Protein AF-A0A7C7MJA3-F1 (afdb_monomer_lite)

Structure (mmCIF, N/CA/C/O backbone):
data_AF-A0A7C7MJA3-F1
#
_entry.id   AF-A0A7C7MJA3-F1
#
loop_
_atom_site.group_PDB
_atom_site.id
_atom_site.type_symbol
_atom_site.label_atom_id
_atom_site.label_alt_id
_atom_site.label_comp_id
_atom_site.label_asym_id
_atom_site.label_entity_id
_atom_site.label_seq_id
_atom_site.pdbx_PDB_ins_code
_atom_site.Cartn_x
_atom_site.Cartn_y
_atom_site.Cartn_z
_atom_site.occupancy
_atom_site.B_iso_or_equiv
_atom_site.auth_seq_id
_atom_site.auth_comp_id
_atom_site.auth_asym_id
_atom_site.auth_atom_id
_atom_site.pdbx_PDB_model_num
ATOM 1 N N . MET A 1 1 ? -46.996 16.143 34.635 1.00 47.34 1 MET A N 1
ATOM 2 C CA . MET A 1 1 ? -45.540 16.397 34.703 1.00 47.34 1 MET A CA 1
ATOM 3 C C . MET A 1 1 ? -44.839 15.097 34.353 1.00 47.34 1 MET A C 1
ATOM 5 O O . MET A 1 1 ? -45.143 14.093 34.979 1.00 47.34 1 MET A O 1
ATOM 9 N N . GLN A 1 2 ? -44.029 15.070 33.295 1.00 50.38 2 GLN A N 1
ATOM 10 C CA . GLN A 1 2 ? -43.312 13.860 32.880 1.00 50.38 2 GLN A CA 1
ATOM 11 C C . GLN A 1 2 ? -42.000 13.794 33.667 1.00 50.38 2 GLN A C 1
ATOM 13 O O . GLN A 1 2 ? -41.166 14.688 33.544 1.00 50.38 2 GLN A O 1
ATOM 18 N N . GLU A 1 3 ? -41.844 12.784 34.520 1.00 55.59 3 GLU A N 1
ATOM 19 C CA . GLU A 1 3 ? -40.586 12.543 35.227 1.00 55.59 3 GLU A CA 1
ATOM 20 C C . GLU A 1 3 ? -39.545 12.008 34.240 1.00 55.59 3 GLU A C 1
ATOM 22 O O . GLU A 1 3 ? -39.758 10.987 33.580 1.00 55.59 3 GLU A O 1
ATOM 27 N N . ASN A 1 4 ? -38.422 12.716 34.129 1.00 61.25 4 ASN A N 1
ATOM 28 C CA . ASN A 1 4 ? -37.311 12.328 33.270 1.00 61.25 4 ASN A CA 1
ATOM 29 C C . ASN A 1 4 ? -36.438 11.308 34.011 1.00 61.25 4 ASN A C 1
ATOM 31 O O . ASN A 1 4 ? -35.917 11.605 35.086 1.00 61.25 4 ASN A O 1
ATOM 35 N N . ILE A 1 5 ? -36.251 10.123 33.430 1.00 67.50 5 ILE A N 1
ATOM 36 C CA . ILE A 1 5 ? -35.298 9.117 33.920 1.00 67.50 5 ILE A CA 1
ATOM 37 C C . ILE A 1 5 ? -34.044 9.188 33.058 1.00 67.50 5 ILE A C 1
ATOM 39 O O . ILE A 1 5 ? -34.130 9.352 31.847 1.00 67.50 5 ILE A O 1
ATOM 43 N N . PHE A 1 6 ? -32.866 9.021 33.649 1.00 70.69 6 PHE A N 1
ATOM 44 C CA . PHE A 1 6 ? -31.621 8.945 32.889 1.00 70.69 6 PHE A CA 1
ATOM 45 C C . PHE A 1 6 ? -31.263 7.493 32.577 1.00 70.69 6 PHE A C 1
ATOM 47 O O . PHE A 1 6 ? -31.289 6.621 33.445 1.00 70.69 6 PHE A O 1
ATOM 54 N N . CYS A 1 7 ? -30.912 7.216 31.322 1.00 70.50 7 CYS A N 1
ATOM 55 C CA . CYS A 1 7 ? -30.466 5.884 30.925 1.00 70.50 7 CYS A CA 1
ATOM 56 C C . CYS A 1 7 ? -29.094 5.559 31.543 1.00 70.50 7 CYS A C 1
ATOM 58 O O . CYS A 1 7 ? -28.126 6.281 31.301 1.00 70.50 7 CYS A O 1
ATOM 60 N N . LYS A 1 8 ? -28.975 4.422 32.245 1.00 70.75 8 LYS A N 1
ATOM 61 C CA . LYS A 1 8 ? -27.724 3.960 32.889 1.00 70.75 8 LYS A CA 1
ATOM 62 C C . LYS A 1 8 ? -26.551 3.769 31.914 1.00 70.75 8 LYS A C 1
ATOM 64 O O . LYS A 1 8 ? -25.399 3.866 32.316 1.00 70.75 8 LYS A O 1
ATOM 69 N N . LYS A 1 9 ? -26.832 3.506 30.632 1.00 71.88 9 LYS A N 1
ATOM 70 C CA . LYS A 1 9 ? -25.810 3.211 29.614 1.00 71.88 9 LYS A CA 1
ATOM 71 C C . LYS A 1 9 ? -25.358 4.433 28.817 1.00 71.88 9 LYS A C 1
ATOM 73 O O . LYS A 1 9 ? -24.188 4.524 28.459 1.00 71.88 9 LYS A O 1
ATOM 78 N N . CYS A 1 10 ? -26.275 5.347 28.488 1.00 71.94 10 CYS A N 1
ATOM 79 C CA . CYS A 1 10 ? -25.982 6.491 27.614 1.00 71.94 10 CYS A CA 1
ATOM 80 C C . CYS A 1 10 ? -26.123 7.860 28.292 1.00 71.94 10 CYS A C 1
ATOM 82 O O . CYS A 1 10 ? -25.791 8.866 27.669 1.00 71.94 10 CYS A O 1
ATOM 84 N N . GLY A 1 11 ? -26.621 7.915 29.531 1.00 69.06 11 GLY A N 1
ATOM 85 C CA . GLY A 1 11 ? -26.761 9.144 30.316 1.00 69.06 11 GLY A CA 1
ATOM 86 C C . GLY A 1 11 ? -27.781 10.148 29.772 1.00 69.06 11 GLY A C 1
ATOM 87 O O . GLY A 1 11 ? -27.897 11.244 30.308 1.00 69.06 11 GLY A O 1
ATOM 88 N N . LYS A 1 12 ? -28.521 9.811 28.706 1.00 78.69 12 LYS A N 1
ATOM 89 C CA . LYS A 1 12 ? -29.528 10.699 28.112 1.00 78.69 12 LYS A CA 1
ATOM 90 C C . LYS A 1 12 ? -30.873 10.589 28.839 1.00 78.69 12 LYS A C 1
ATOM 92 O O . LYS A 1 12 ? -31.197 9.495 29.316 1.00 78.69 12 LYS A O 1
ATOM 97 N N . PRO A 1 13 ? -31.657 11.683 28.895 1.00 72.12 13 PRO A N 1
ATOM 98 C CA . PRO A 1 13 ? -33.000 11.649 29.456 1.00 72.12 13 PRO A CA 1
ATOM 99 C C . PRO A 1 13 ? -33.911 10.778 28.581 1.00 72.12 13 PRO A C 1
ATOM 101 O O . PRO A 1 13 ? -33.922 10.890 27.353 1.00 72.12 13 PRO A O 1
ATOM 104 N N . GLY A 1 14 ? -34.645 9.885 29.228 1.00 64.12 14 GLY A N 1
ATOM 105 C CA . GLY A 1 14 ? -35.666 9.013 28.670 1.00 64.12 14 GLY A CA 1
ATOM 106 C C . GLY A 1 14 ? -37.007 9.248 29.363 1.00 64.12 14 GLY A C 1
ATOM 107 O O . GLY A 1 14 ? -37.070 9.754 30.486 1.00 64.12 14 GLY A O 1
ATOM 108 N N . VAL A 1 15 ? -38.084 8.890 28.668 1.00 65.56 15 VAL A N 1
ATOM 109 C CA . VAL A 1 15 ? -39.461 9.059 29.144 1.00 65.56 15 VAL A CA 1
ATOM 110 C C . VAL A 1 15 ? -39.919 7.753 29.796 1.00 65.56 15 VAL A C 1
ATOM 112 O O . VAL A 1 15 ? -39.742 6.691 29.204 1.00 65.56 15 VAL A O 1
ATOM 115 N N . LYS A 1 16 ? -40.537 7.824 30.985 1.00 61.59 16 LYS A N 1
ATOM 116 C CA . LYS A 1 16 ? -41.037 6.657 31.752 1.00 61.59 16 LYS A CA 1
ATOM 117 C C . LYS A 1 16 ? -41.968 5.713 30.975 1.00 61.59 16 LYS A C 1
ATOM 119 O O . LYS A 1 16 ? -42.122 4.567 31.367 1.00 61.59 16 LYS A O 1
ATOM 124 N N . THR A 1 17 ? -42.621 6.190 29.917 1.00 65.69 17 THR A N 1
ATOM 125 C CA . THR A 1 17 ? -43.581 5.409 29.120 1.00 65.69 17 THR A CA 1
ATOM 126 C C . THR A 1 17 ? -42.922 4.481 28.102 1.00 65.69 17 THR A C 1
ATOM 128 O O . THR A 1 17 ? -43.590 3.604 27.559 1.00 65.69 17 THR A O 1
ATOM 131 N N . ASP A 1 18 ? -41.641 4.687 27.795 1.00 65.44 18 ASP A N 1
ATOM 132 C CA . ASP A 1 18 ? -40.934 3.892 26.797 1.00 65.44 18 ASP A CA 1
ATOM 133 C C . ASP A 1 18 ? -40.320 2.652 27.476 1.00 65.44 18 ASP A C 1
ATOM 135 O O . ASP A 1 18 ? -39.726 2.767 28.539 1.00 65.44 18 ASP A O 1
ATOM 139 N N . LYS A 1 19 ? -40.432 1.460 26.870 1.00 70.31 19 LYS A N 1
ATOM 140 C CA . LYS A 1 19 ? -39.757 0.235 27.364 1.00 70.31 19 LYS A CA 1
ATOM 141 C C . LYS A 1 19 ? -38.261 0.201 27.028 1.00 70.31 19 LYS A C 1
ATOM 143 O O . LYS A 1 19 ? -37.486 -0.498 27.669 1.00 70.31 19 LYS A O 1
ATOM 148 N N . PHE A 1 20 ? -37.846 0.974 26.024 1.00 74.69 20 PHE A N 1
ATOM 149 C CA . PHE A 1 20 ? -36.479 1.002 25.510 1.00 74.69 20 PHE A CA 1
ATOM 150 C C . PHE A 1 20 ? -35.997 2.439 25.322 1.00 74.69 20 PHE A C 1
ATOM 152 O O . PHE A 1 20 ? -36.749 3.324 24.910 1.00 74.69 20 PHE A O 1
ATOM 159 N N . CYS A 1 21 ? -34.711 2.681 25.572 1.00 75.12 21 CYS A N 1
ATOM 160 C CA . CYS A 1 21 ? -34.096 3.974 25.316 1.00 75.12 21 CYS A CA 1
ATOM 161 C C . CYS A 1 21 ? -33.988 4.237 23.805 1.00 75.12 21 CYS A C 1
ATOM 163 O O . CYS A 1 21 ? -33.267 3.537 23.094 1.00 75.12 21 CYS A O 1
ATOM 165 N N . LYS A 1 22 ? -34.604 5.323 23.323 1.00 76.38 22 LYS A N 1
ATOM 166 C CA . LYS A 1 22 ? -34.593 5.742 21.904 1.00 76.38 22 LYS A CA 1
ATOM 167 C C . LYS A 1 22 ? -33.202 5.999 21.307 1.00 76.38 22 LYS A C 1
ATOM 169 O O . LYS A 1 22 ? -33.062 6.042 20.091 1.00 76.38 22 LYS A O 1
ATOM 174 N N . PHE A 1 23 ? -32.175 6.192 22.138 1.00 77.31 23 PHE A N 1
ATOM 175 C CA . PHE A 1 23 ? -30.822 6.521 21.676 1.00 77.31 23 PHE A CA 1
ATOM 176 C C . PHE A 1 23 ? -29.869 5.329 21.645 1.00 77.31 23 PHE A C 1
ATOM 178 O O . PHE A 1 23 ? -29.023 5.258 20.758 1.00 77.31 23 PHE A O 1
ATOM 185 N N . CYS A 1 24 ? -29.953 4.431 22.630 1.00 72.81 24 CYS A N 1
ATOM 186 C CA . CYS A 1 24 ? -29.020 3.309 22.767 1.00 72.81 24 CYS A CA 1
ATOM 187 C C . CYS A 1 24 ? -29.678 1.931 22.651 1.00 72.81 24 CYS A C 1
ATOM 189 O O . CYS A 1 24 ? -28.953 0.939 22.629 1.00 72.81 24 CYS A O 1
ATOM 191 N N . GLY A 1 25 ? -31.012 1.864 22.582 1.00 69.06 25 GLY A N 1
ATOM 192 C CA . GLY A 1 25 ? -31.771 0.618 22.468 1.00 69.06 25 GLY A CA 1
ATOM 193 C C . GLY A 1 25 ? -31.787 -0.245 23.732 1.00 69.06 25 GLY A C 1
ATOM 194 O O . GLY A 1 25 ? -32.283 -1.360 23.678 1.00 69.06 25 GLY A O 1
ATOM 195 N N . GLU A 1 26 ? -31.244 0.242 24.853 1.00 75.00 26 GLU A N 1
ATOM 196 C CA . GLU A 1 26 ? -31.226 -0.490 26.124 1.00 75.00 26 GLU A CA 1
ATOM 197 C C . GLU A 1 26 ? -32.615 -0.496 26.773 1.00 75.00 26 GLU A C 1
ATOM 199 O O . GLU A 1 26 ? -33.319 0.519 26.733 1.00 75.00 26 GLU A O 1
ATOM 204 N N . GLU A 1 27 ? -32.993 -1.617 27.384 1.00 71.88 27 GLU A N 1
ATOM 205 C CA . GLU A 1 27 ? -34.267 -1.771 28.081 1.00 71.88 27 GLU A CA 1
ATOM 206 C C . GLU A 1 27 ? -34.273 -0.913 29.356 1.00 71.88 27 GLU A C 1
ATOM 208 O O . GLU A 1 27 ? -33.381 -0.993 30.204 1.00 71.88 27 GLU A O 1
ATOM 213 N N . ILE A 1 28 ? -35.260 -0.029 29.465 1.00 66.62 28 ILE A N 1
ATOM 214 C CA . ILE A 1 28 ? -35.475 0.813 30.641 1.00 66.62 28 ILE A CA 1
ATOM 215 C C . ILE A 1 28 ? -36.595 0.168 31.445 1.00 66.62 28 ILE A C 1
ATOM 217 O O . ILE A 1 28 ? -37.757 0.541 31.348 1.00 66.62 28 ILE A O 1
ATOM 221 N N . ASN A 1 29 ? -36.235 -0.871 32.198 1.00 56.91 29 ASN A N 1
ATOM 222 C CA . ASN A 1 29 ? -37.186 -1.562 33.056 1.00 56.91 29 ASN A CA 1
ATOM 223 C C . ASN A 1 29 ? -37.616 -0.621 34.199 1.00 56.91 29 ASN A C 1
ATOM 225 O O . ASN A 1 29 ? -36.791 -0.207 35.021 1.00 56.91 29 ASN A O 1
ATOM 229 N N . SER A 1 30 ? -38.900 -0.252 34.211 1.00 54.44 30 SER A N 1
ATOM 230 C CA . SER A 1 30 ? -39.529 0.632 35.201 1.00 54.44 30 SER A C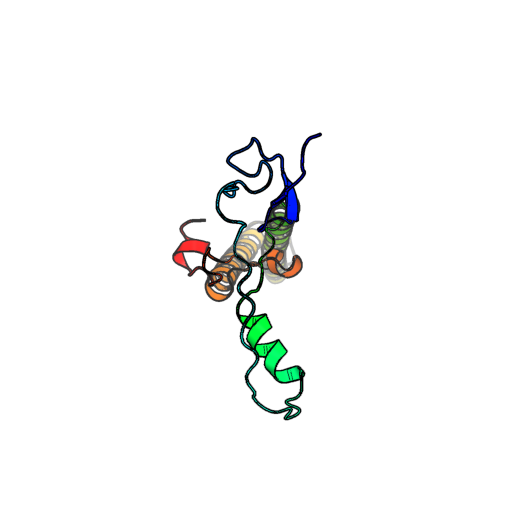A 1
ATOM 231 C C . SER A 1 30 ? -39.544 0.052 36.615 1.00 54.44 30 SER A C 1
ATOM 233 O O . SER A 1 30 ? -39.792 0.795 37.563 1.00 54.44 30 SER A O 1
ATOM 235 N N . ASP A 1 31 ? -39.231 -1.238 36.766 1.00 49.25 31 ASP A N 1
ATOM 236 C CA . ASP A 1 31 ? -39.503 -1.986 37.994 1.00 49.25 31 ASP A CA 1
ATOM 237 C C . ASP A 1 31 ? -38.242 -2.272 38.830 1.00 49.25 31 ASP A C 1
ATOM 239 O O . ASP A 1 31 ? -38.316 -2.924 39.867 1.00 49.25 31 ASP A O 1
ATOM 243 N N . SER A 1 32 ? -37.066 -1.765 38.434 1.00 43.41 32 SER A N 1
ATOM 244 C CA . SER A 1 32 ? -35.800 -2.057 39.131 1.00 43.41 32 SER A CA 1
ATOM 245 C C . SER A 1 32 ? -35.007 -0.815 39.546 1.00 43.41 32 SER A C 1
ATOM 247 O O . SER A 1 32 ? -33.802 -0.723 39.284 1.00 43.41 32 SER A O 1
ATOM 249 N N . ILE A 1 33 ? -35.664 0.152 40.192 1.00 46.22 33 ILE A N 1
ATOM 250 C CA . ILE A 1 33 ? -34.982 1.150 41.033 1.00 46.22 33 ILE A CA 1
ATOM 251 C C . ILE A 1 33 ? -35.827 1.408 42.285 1.00 46.22 33 ILE A C 1
ATOM 253 O O . ILE A 1 33 ? -36.477 2.433 42.408 1.00 46.22 33 ILE A O 1
ATOM 257 N N . ASN A 1 34 ? -35.815 0.445 43.202 1.00 48.16 34 ASN A N 1
ATOM 258 C CA . ASN A 1 34 ? -36.029 0.654 44.634 1.00 48.16 34 ASN A CA 1
ATOM 259 C C . ASN A 1 34 ? -35.204 -0.403 45.375 1.00 48.16 34 ASN A C 1
ATOM 261 O O . ASN A 1 34 ? -35.734 -1.354 45.930 1.00 48.16 34 ASN A O 1
ATOM 265 N N . ALA A 1 35 ? -33.884 -0.273 45.297 1.00 38.44 35 ALA A N 1
ATOM 266 C CA . ALA A 1 35 ? -32.955 -0.854 46.256 1.00 38.44 35 ALA A CA 1
ATOM 267 C C . ALA A 1 35 ? -31.607 -0.175 46.025 1.00 38.44 35 ALA A C 1
ATOM 269 O O . ALA A 1 35 ? -30.875 -0.496 45.092 1.00 38.44 35 ALA A O 1
ATOM 270 N N . ILE A 1 36 ? -31.326 0.821 46.853 1.00 46.88 36 ILE A N 1
ATOM 271 C CA . ILE A 1 36 ? -29.961 1.125 47.260 1.00 46.88 36 ILE A CA 1
ATOM 272 C C . ILE A 1 36 ? -29.644 0.076 48.331 1.00 46.88 36 ILE A C 1
ATOM 274 O O . ILE A 1 36 ? -30.324 0.086 49.357 1.00 46.88 36 ILE A O 1
ATOM 278 N N . PRO A 1 37 ? -28.646 -0.801 48.160 1.00 39.66 37 PRO A N 1
ATOM 279 C CA . PRO A 1 37 ? -27.927 -1.339 49.294 1.00 39.66 37 PRO A CA 1
ATOM 280 C C . PRO A 1 37 ? -26.664 -0.496 49.455 1.00 39.66 37 PRO A C 1
ATOM 282 O O . PRO A 1 37 ? -25.740 -0.549 48.644 1.00 39.66 37 PRO A O 1
ATOM 285 N N . ASN A 1 38 ? -26.679 0.324 50.504 1.00 44.59 38 ASN A N 1
ATOM 286 C CA . ASN A 1 38 ? -25.465 0.665 51.230 1.00 44.59 38 ASN A CA 1
ATOM 287 C C . ASN A 1 38 ? -24.892 -0.620 51.854 1.00 44.59 38 ASN A C 1
ATOM 289 O O . ASN A 1 38 ? -25.639 -1.578 52.030 1.00 44.59 38 ASN A O 1
ATOM 293 N N . GLU A 1 39 ? -23.616 -0.551 52.251 1.00 37.88 39 GLU A N 1
ATOM 294 C CA . GLU A 1 39 ? -22.758 -1.595 52.849 1.00 37.88 39 GLU A CA 1
ATOM 295 C C . GLU A 1 39 ? -21.897 -2.350 51.812 1.00 37.88 39 GLU A C 1
ATOM 297 O O . GLU A 1 39 ? -22.402 -2.893 50.843 1.00 37.88 39 GLU A O 1
ATOM 302 N N . ASN A 1 40 ? -20.566 -2.425 51.901 1.00 34.91 40 ASN A N 1
ATOM 303 C CA . ASN A 1 40 ? -19.692 -2.292 53.059 1.00 34.91 40 ASN A CA 1
ATOM 304 C C . ASN A 1 40 ? -18.298 -1.796 52.658 1.00 34.91 40 ASN A C 1
ATOM 306 O O . ASN A 1 40 ? -17.612 -2.388 51.826 1.00 34.91 40 ASN A O 1
ATOM 310 N N . SER A 1 41 ? -17.861 -0.748 53.344 1.00 48.66 41 SER A N 1
ATOM 311 C CA . SER A 1 41 ? -16.466 -0.408 53.583 1.00 48.66 41 SER A CA 1
ATOM 312 C C . SER A 1 41 ? -15.913 -1.372 54.630 1.00 48.66 41 SER A C 1
ATOM 314 O O . SER A 1 41 ? -16.279 -1.268 55.796 1.00 48.66 41 SER A O 1
ATOM 316 N N . GLN A 1 42 ? -14.993 -2.261 54.255 1.00 38.25 42 GLN A N 1
ATOM 317 C CA . GLN A 1 42 ? -14.022 -2.808 55.203 1.00 38.25 42 GLN A CA 1
ATOM 318 C C . GLN A 1 42 ? -12.642 -2.917 54.549 1.00 38.25 42 GLN A C 1
ATOM 320 O O . GLN A 1 42 ? -12.374 -3.817 53.765 1.00 38.25 42 GLN A O 1
ATOM 325 N N . ASN A 1 43 ? -11.808 -1.942 54.919 1.00 34.31 43 ASN A N 1
ATOM 326 C CA . ASN A 1 43 ? -10.383 -2.051 55.223 1.00 34.31 43 ASN A CA 1
ATOM 327 C C . ASN A 1 43 ? -9.492 -2.854 54.269 1.00 34.31 43 ASN A C 1
ATOM 329 O O . ASN A 1 43 ? -9.427 -4.072 54.362 1.00 34.31 43 ASN A O 1
ATOM 333 N N . LEU A 1 44 ? -8.654 -2.136 53.519 1.00 37.00 44 LEU A N 1
ATOM 334 C CA . LEU A 1 44 ? -7.239 -2.474 53.362 1.00 37.00 44 LEU A CA 1
ATOM 335 C C . LEU A 1 44 ? -6.474 -1.165 53.128 1.00 37.00 44 LEU A C 1
ATOM 337 O O . LEU A 1 44 ? -6.564 -0.564 52.065 1.00 37.00 44 LEU A O 1
ATOM 341 N N . ASN A 1 45 ? -5.859 -0.714 54.221 1.00 39.22 45 ASN A N 1
ATOM 342 C CA . ASN A 1 45 ? -4.691 0.150 54.385 1.00 39.22 45 ASN A CA 1
ATOM 343 C C . ASN A 1 45 ? -4.218 0.972 53.176 1.00 39.22 45 ASN A C 1
ATOM 345 O O . ASN A 1 45 ? -3.868 0.439 52.125 1.00 39.22 45 ASN A O 1
ATOM 349 N N . GLU A 1 46 ? -4.105 2.280 53.416 1.00 47.47 46 GLU A N 1
ATOM 350 C CA . GLU A 1 46 ? -3.202 3.181 52.707 1.00 47.47 46 GLU A CA 1
ATOM 351 C C . GLU A 1 46 ? -1.774 2.628 52.759 1.00 47.47 46 GLU A C 1
ATOM 353 O O . GLU A 1 46 ? -1.025 2.911 53.687 1.00 47.47 46 GLU A O 1
ATOM 358 N N . ASP A 1 47 ? -1.389 1.876 51.737 1.00 33.62 47 ASP A N 1
ATOM 359 C CA . ASP A 1 47 ? -0.009 1.850 51.285 1.00 33.62 47 ASP A CA 1
ATOM 360 C C . ASP A 1 47 ? 0.017 2.526 49.917 1.00 33.62 47 ASP A C 1
ATOM 362 O O . ASP A 1 47 ? -0.695 2.151 48.983 1.00 33.62 47 ASP A O 1
ATOM 366 N N . ILE A 1 48 ? 0.807 3.594 49.844 1.00 47.00 48 ILE A N 1
ATOM 367 C CA . ILE A 1 48 ? 1.031 4.444 48.678 1.00 47.00 48 ILE A CA 1
ATOM 368 C C . ILE A 1 48 ? 1.681 3.580 47.587 1.00 47.00 48 ILE A C 1
ATOM 370 O O . ILE A 1 48 ? 2.903 3.512 47.462 1.00 47.00 48 ILE A O 1
ATOM 374 N N . VAL A 1 49 ? 0.862 2.877 46.807 1.00 43.59 49 VAL A N 1
ATOM 375 C CA . VAL A 1 49 ? 1.284 2.252 45.553 1.00 43.59 49 VAL A CA 1
ATOM 376 C C . VAL A 1 49 ? 1.220 3.344 44.487 1.00 43.59 49 VAL A C 1
ATOM 378 O O . VAL A 1 49 ? 0.156 3.933 44.298 1.00 43.59 49 VAL A O 1
ATOM 381 N N . PRO A 1 50 ? 2.329 3.667 43.802 1.00 42.81 50 PRO A N 1
ATOM 382 C CA . PRO A 1 50 ? 2.355 4.770 42.857 1.00 42.81 50 PRO A CA 1
ATOM 383 C C . PRO A 1 50 ? 1.338 4.539 41.729 1.00 42.81 50 PRO A C 1
ATOM 385 O O . PRO A 1 50 ? 1.381 3.526 41.026 1.00 42.81 50 PRO A O 1
ATOM 388 N N . ASP A 1 51 ? 0.457 5.523 41.525 1.00 48.69 51 ASP A N 1
ATOM 389 C CA . ASP A 1 51 ? -0.629 5.586 40.527 1.00 48.69 51 ASP A CA 1
ATOM 390 C C . ASP A 1 51 ? -0.207 5.247 39.081 1.00 48.69 51 ASP A C 1
ATOM 392 O O . ASP A 1 51 ? -1.039 5.059 38.186 1.00 48.69 51 ASP A O 1
ATOM 396 N N . THR A 1 52 ? 1.099 5.197 38.829 1.00 49.72 52 THR A N 1
ATOM 397 C CA . THR A 1 52 ? 1.726 4.846 37.559 1.00 49.72 52 THR A CA 1
ATOM 398 C C . THR A 1 52 ? 1.517 3.383 37.164 1.00 49.72 52 THR A C 1
ATOM 400 O O . THR A 1 52 ? 1.333 3.116 35.975 1.00 49.72 52 THR A O 1
ATOM 403 N N . GLU A 1 53 ? 1.489 2.437 38.109 1.00 46.47 53 GLU A N 1
ATOM 404 C CA . GLU A 1 53 ? 1.397 1.006 37.764 1.00 46.47 53 GLU A CA 1
ATOM 405 C C . GLU A 1 53 ? -0.049 0.557 37.494 1.00 46.47 53 GLU A C 1
ATOM 407 O O . GLU A 1 53 ? -0.311 -0.133 36.503 1.00 46.47 53 GLU A O 1
ATOM 412 N N . VAL A 1 54 ? -1.021 1.044 38.274 1.00 44.66 54 VAL A N 1
ATOM 413 C CA . VAL A 1 54 ? -2.447 0.684 38.126 1.00 44.66 54 VAL A CA 1
ATOM 414 C C . VAL A 1 54 ? -3.057 1.263 36.843 1.00 44.66 54 VAL A C 1
ATOM 416 O O . VAL A 1 54 ? -3.856 0.600 36.174 1.00 44.66 54 VAL A O 1
ATOM 419 N N . LYS A 1 55 ? -2.626 2.460 36.413 1.00 43.28 55 LYS A N 1
ATOM 420 C CA . LYS A 1 55 ? -3.042 3.033 35.119 1.00 43.28 55 LYS A CA 1
ATOM 421 C C . LYS A 1 55 ? -2.632 2.161 33.935 1.00 43.28 55 L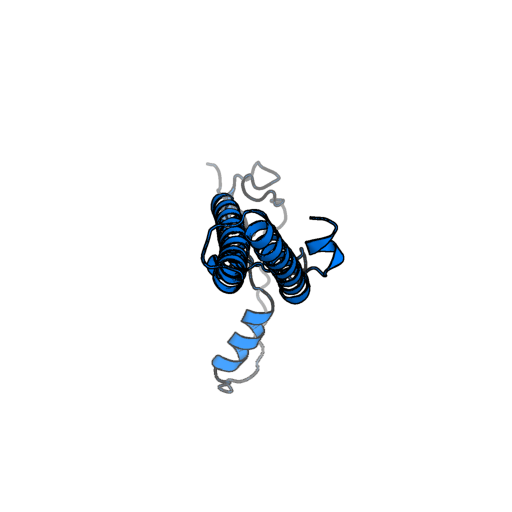YS A C 1
ATOM 423 O O . LYS A 1 55 ? -3.378 2.083 32.961 1.00 43.28 55 LYS A O 1
ATOM 428 N N . SER A 1 56 ? -1.483 1.492 34.020 1.00 44.94 56 SER A N 1
ATOM 429 C CA . SER A 1 56 ? -0.982 0.657 32.927 1.00 44.94 56 SER A CA 1
ATOM 430 C C . SER A 1 56 ? -1.802 -0.629 32.753 1.00 44.94 56 SER A C 1
ATOM 432 O O . SER A 1 56 ? -2.078 -1.032 31.625 1.00 44.94 56 SER A O 1
ATOM 434 N N . PHE A 1 57 ? -2.285 -1.234 33.843 1.00 40.28 57 PHE A N 1
ATOM 435 C CA . PHE A 1 57 ? -3.100 -2.453 33.781 1.00 40.28 57 PHE A CA 1
ATOM 436 C C . PHE A 1 57 ? -4.555 -2.190 33.362 1.00 40.28 57 PHE A C 1
ATOM 438 O O . PHE A 1 57 ? -5.160 -3.016 32.674 1.00 40.28 57 PHE A O 1
ATOM 445 N N . VAL A 1 58 ? -5.106 -1.023 33.715 1.00 44.81 58 VAL A N 1
ATOM 446 C CA . VAL A 1 58 ? -6.484 -0.633 33.365 1.00 44.81 58 VAL A CA 1
ATOM 447 C C . VAL A 1 58 ? -6.589 -0.063 31.938 1.00 44.81 58 VAL A C 1
ATOM 449 O O . VAL A 1 58 ? -7.601 -0.289 31.271 1.00 44.81 58 VAL A O 1
ATOM 452 N N . ASP A 1 59 ? -5.542 0.588 31.410 1.00 44.34 59 ASP A N 1
ATOM 453 C CA . ASP A 1 59 ? -5.518 1.096 30.020 1.00 44.34 59 ASP A CA 1
ATOM 454 C C . ASP A 1 59 ? -5.405 -0.029 28.968 1.00 44.34 59 ASP A C 1
ATOM 456 O O . ASP A 1 59 ? -5.869 0.105 27.832 1.00 44.34 59 ASP A O 1
ATOM 460 N N . ASN A 1 60 ? -4.857 -1.189 29.349 1.00 48.22 60 ASN A N 1
ATOM 461 C CA . ASN A 1 60 ? -4.648 -2.302 28.421 1.00 48.22 60 ASN A CA 1
ATOM 462 C C . ASN A 1 60 ? -5.933 -3.070 28.056 1.00 48.22 60 ASN A C 1
ATOM 464 O O . ASN A 1 60 ? -6.017 -3.600 26.949 1.00 48.22 60 ASN A O 1
ATOM 468 N N . ASN A 1 61 ? -6.953 -3.108 28.926 1.00 50.50 61 ASN A N 1
ATOM 469 C CA . ASN A 1 61 ? -8.115 -3.998 28.741 1.00 50.50 61 ASN A CA 1
ATOM 470 C C . ASN A 1 61 ? -9.411 -3.328 28.260 1.00 50.50 61 ASN A C 1
ATOM 472 O O . ASN A 1 61 ? -10.385 -4.014 27.960 1.00 50.50 61 ASN A O 1
ATOM 476 N N . THR A 1 62 ? -9.457 -2.002 28.125 1.00 52.12 62 THR A N 1
ATOM 477 C CA . THR A 1 62 ? -10.645 -1.316 27.580 1.00 52.12 62 THR A CA 1
ATOM 478 C C . THR A 1 62 ? -10.271 -0.175 26.648 1.00 52.12 62 THR A C 1
ATOM 480 O O . THR A 1 62 ? -10.760 0.950 26.752 1.00 52.12 62 THR A O 1
ATOM 483 N N . ARG A 1 63 ? -9.442 -0.470 25.642 1.00 56.19 63 ARG A N 1
ATOM 484 C CA . ARG A 1 63 ? -9.285 0.419 24.484 1.00 56.19 63 ARG A CA 1
ATOM 485 C C . ARG A 1 63 ? -10.639 0.494 23.767 1.00 56.19 63 ARG A C 1
ATOM 487 O O . ARG A 1 63 ? -10.950 -0.327 22.910 1.00 56.19 63 ARG A O 1
ATOM 494 N N . LYS A 1 64 ? -11.484 1.463 24.135 1.00 57.69 64 LYS A N 1
ATOM 495 C CA . LYS A 1 64 ? -12.728 1.769 23.414 1.00 57.69 64 LYS A CA 1
ATOM 496 C C . LYS A 1 64 ? -12.356 2.233 22.006 1.00 57.69 64 LYS A C 1
ATOM 498 O O . LYS A 1 64 ? -12.022 3.395 21.786 1.00 57.69 64 LYS A O 1
ATOM 503 N N . TYR A 1 65 ? -12.401 1.318 21.042 1.00 66.88 65 TYR A N 1
ATOM 504 C CA . TYR A 1 65 ? -12.193 1.646 19.637 1.00 66.88 65 TYR A CA 1
ATOM 505 C C . TYR A 1 65 ? -13.383 2.457 19.127 1.00 66.88 65 TYR A C 1
ATOM 507 O O . TYR A 1 65 ? -14.490 1.944 18.969 1.00 66.88 65 TYR A O 1
ATOM 515 N N . ILE A 1 66 ? -13.157 3.740 18.849 1.00 74.31 66 ILE A N 1
ATOM 516 C CA . ILE A 1 66 ? -14.144 4.570 18.159 1.00 74.31 66 ILE A CA 1
ATOM 517 C C . ILE A 1 66 ? -14.097 4.211 16.675 1.00 74.31 66 ILE A C 1
ATOM 519 O O . ILE A 1 66 ? -13.034 4.216 16.048 1.00 74.31 66 ILE A O 1
ATOM 523 N N . LEU A 1 67 ? -15.261 3.900 16.103 1.00 74.81 67 LEU A N 1
ATOM 524 C CA . LEU A 1 67 ? -15.365 3.544 14.696 1.00 74.81 67 LEU A CA 1
ATOM 525 C C . LEU A 1 67 ? -14.873 4.712 13.828 1.00 74.81 67 LEU A C 1
ATOM 527 O O . LEU A 1 67 ? -15.376 5.832 13.917 1.00 74.81 67 LEU A O 1
ATOM 531 N N . ALA A 1 68 ? -13.876 4.454 12.980 1.00 76.12 68 ALA A N 1
ATOM 532 C CA . ALA A 1 68 ? -13.353 5.476 12.082 1.00 76.12 68 ALA A CA 1
ATOM 533 C C . ALA A 1 68 ? -14.442 5.956 11.109 1.00 76.12 68 ALA A C 1
ATOM 535 O O . ALA A 1 68 ? -15.169 5.145 10.526 1.00 76.12 68 ALA A O 1
ATOM 536 N N . SER A 1 69 ? -14.516 7.274 10.905 1.00 79.88 69 SER A N 1
ATOM 537 C CA . SER A 1 69 ? -15.469 7.893 9.983 1.00 79.88 69 SER A CA 1
ATOM 538 C C . SER A 1 69 ? -15.271 7.406 8.541 1.00 79.88 69 SER A C 1
ATOM 540 O O . SER A 1 69 ? -14.185 6.974 8.143 1.00 79.88 69 SER A O 1
ATOM 542 N N . ARG A 1 70 ? -16.330 7.492 7.725 1.00 81.12 70 ARG A N 1
ATOM 543 C CA . ARG A 1 70 ? -16.310 7.034 6.323 1.00 81.12 70 ARG A CA 1
ATOM 544 C C . ARG A 1 70 ? -15.207 7.719 5.503 1.00 81.12 70 ARG A C 1
ATOM 546 O O . ARG A 1 70 ? -14.505 7.047 4.755 1.00 81.12 70 ARG A O 1
ATOM 553 N N . MET A 1 71 ? -14.976 9.014 5.731 1.00 78.75 71 MET A N 1
ATOM 554 C CA . MET A 1 71 ? -13.922 9.782 5.054 1.00 78.75 71 MET A CA 1
ATOM 555 C C . MET A 1 71 ? -12.518 9.289 5.399 1.00 78.75 71 MET A C 1
ATOM 557 O O . MET A 1 71 ? -11.682 9.153 4.513 1.00 78.75 71 MET A O 1
ATOM 561 N N . LYS A 1 72 ? -12.265 8.923 6.661 1.00 78.75 72 LYS A N 1
ATOM 562 C CA . LYS A 1 72 ? -10.978 8.344 7.069 1.00 78.75 72 LYS A CA 1
ATOM 563 C C . LYS A 1 72 ? -10.682 7.033 6.329 1.00 78.75 72 LYS A C 1
ATOM 565 O O . LYS A 1 72 ? -9.538 6.766 5.979 1.00 78.75 72 LYS A O 1
ATOM 570 N N . ARG A 1 73 ? -11.709 6.230 6.029 1.00 85.19 73 ARG A N 1
ATOM 571 C CA . ARG A 1 73 ? -11.552 5.008 5.219 1.00 85.19 73 ARG A CA 1
ATOM 572 C C . ARG A 1 73 ? -11.260 5.316 3.749 1.00 85.19 73 ARG A C 1
ATOM 574 O O . ARG A 1 73 ? -10.473 4.597 3.139 1.00 85.19 73 ARG A O 1
ATOM 581 N N . LEU A 1 74 ? -11.870 6.367 3.197 1.00 85.44 74 LEU A N 1
ATOM 582 C CA . LEU A 1 74 ? -11.614 6.810 1.825 1.00 85.44 74 LEU A CA 1
ATOM 583 C C . LEU A 1 74 ? -10.181 7.329 1.670 1.00 85.44 74 LEU A C 1
ATOM 585 O O . LEU A 1 74 ? -9.459 6.854 0.799 1.00 85.44 74 LEU A O 1
ATOM 589 N N . PHE A 1 75 ? -9.741 8.218 2.564 1.00 85.56 75 PHE A N 1
ATOM 590 C CA . PHE A 1 75 ? -8.369 8.732 2.559 1.00 85.56 75 PHE A CA 1
ATOM 591 C C . PHE A 1 75 ? -7.332 7.625 2.750 1.00 85.56 75 PHE A C 1
ATOM 593 O O . PHE A 1 75 ? -6.297 7.653 2.094 1.00 85.56 75 PHE A O 1
ATOM 600 N N . ALA A 1 76 ? -7.621 6.615 3.578 1.00 86.38 76 ALA A N 1
ATOM 601 C CA . ALA A 1 76 ? -6.729 5.468 3.726 1.00 86.38 76 ALA A CA 1
ATOM 602 C C . ALA A 1 76 ? -6.515 4.744 2.389 1.00 86.38 76 ALA A C 1
ATOM 604 O O . ALA A 1 76 ? -5.379 4.463 2.021 1.00 86.38 76 ALA A O 1
ATOM 605 N N . ARG A 1 77 ? -7.603 4.488 1.645 1.00 86.12 77 ARG A N 1
ATOM 606 C CA . ARG A 1 77 ? -7.545 3.846 0.322 1.00 86.12 77 ARG A CA 1
ATOM 607 C C . ARG A 1 77 ? -6.858 4.727 -0.720 1.00 86.12 77 ARG A C 1
ATOM 609 O O . ARG A 1 77 ? -6.114 4.201 -1.538 1.00 86.12 77 ARG A O 1
ATOM 616 N N . LEU A 1 78 ? -7.083 6.040 -0.674 1.00 89.38 78 LEU A N 1
ATOM 617 C CA . LEU A 1 78 ? -6.432 6.991 -1.574 1.00 89.38 78 LEU A CA 1
ATOM 618 C C . LEU A 1 78 ? -4.915 7.026 -1.348 1.00 89.38 78 LEU A C 1
ATOM 620 O O . LEU A 1 78 ? -4.158 6.952 -2.308 1.00 89.38 78 LEU A O 1
ATOM 624 N N . LEU A 1 79 ? -4.477 7.073 -0.085 1.00 89.75 79 LEU A N 1
ATOM 625 C CA . LEU A 1 79 ? -3.058 7.014 0.270 1.00 89.75 79 LEU A CA 1
ATOM 626 C C . LEU A 1 79 ? -2.433 5.683 -0.145 1.00 89.75 79 LEU A C 1
ATOM 628 O O . LEU A 1 79 ? -1.383 5.683 -0.775 1.00 89.75 79 LEU A O 1
ATOM 632 N N . ASP A 1 80 ? -3.086 4.557 0.152 1.00 87.88 80 ASP A N 1
ATOM 633 C CA . ASP A 1 80 ? -2.606 3.238 -0.279 1.00 87.88 80 ASP A CA 1
ATOM 634 C C . ASP A 1 80 ? -2.454 3.156 -1.810 1.00 87.88 80 ASP A C 1
ATOM 636 O O . ASP A 1 80 ? -1.476 2.592 -2.298 1.00 87.88 80 ASP A O 1
ATOM 640 N N . GLY A 1 81 ? -3.385 3.753 -2.565 1.00 88.38 81 GLY A N 1
ATOM 641 C CA . GLY A 1 81 ? -3.303 3.858 -4.023 1.00 88.38 81 GLY A CA 1
ATOM 642 C C . GLY A 1 81 ? -2.147 4.742 -4.494 1.00 88.38 81 GLY A C 1
ATOM 643 O O . GLY A 1 81 ? -1.392 4.335 -5.371 1.00 88.38 81 GLY A O 1
ATOM 644 N N . ALA A 1 82 ? -1.955 5.911 -3.879 1.00 91.25 82 ALA A N 1
ATOM 645 C CA . ALA A 1 82 ? -0.846 6.808 -4.199 1.00 91.25 82 ALA A CA 1
ATOM 646 C C . ALA A 1 82 ? 0.519 6.144 -3.951 1.00 91.25 82 ALA A C 1
ATOM 648 O O . ALA A 1 82 ? 1.391 6.196 -4.815 1.00 91.25 82 ALA A O 1
ATOM 649 N N . PHE A 1 83 ? 0.691 5.454 -2.818 1.00 91.19 83 PHE A N 1
ATOM 650 C CA . PHE A 1 83 ? 1.912 4.690 -2.545 1.00 91.19 83 PHE A CA 1
ATOM 651 C C . PHE A 1 83 ? 2.107 3.533 -3.529 1.00 91.19 83 PHE A C 1
ATOM 653 O O . PHE A 1 83 ? 3.233 3.295 -3.958 1.00 91.19 83 PHE A O 1
ATOM 660 N N . GLY A 1 84 ? 1.028 2.859 -3.938 1.00 90.19 84 GLY A N 1
ATOM 661 C CA . GLY A 1 84 ? 1.090 1.829 -4.975 1.00 90.19 84 GLY A CA 1
ATOM 662 C C . GLY A 1 84 ? 1.545 2.378 -6.328 1.00 90.19 84 GLY A C 1
ATOM 663 O O . GLY A 1 84 ? 2.401 1.776 -6.972 1.00 90.19 84 GLY A O 1
ATOM 664 N N . LEU A 1 85 ? 1.042 3.551 -6.727 1.00 90.19 85 LEU A N 1
ATOM 665 C CA . LEU A 1 85 ? 1.477 4.235 -7.948 1.00 90.19 85 LEU A CA 1
ATOM 666 C C . LEU A 1 85 ? 2.953 4.626 -7.872 1.00 90.19 85 LEU A C 1
ATOM 668 O O . LEU A 1 85 ? 3.713 4.319 -8.783 1.00 90.19 85 LEU A O 1
ATOM 672 N N . ILE A 1 86 ? 3.381 5.244 -6.772 1.00 91.44 86 ILE A N 1
ATOM 673 C CA . ILE A 1 86 ? 4.786 5.628 -6.573 1.00 91.44 86 ILE A CA 1
ATOM 674 C C . ILE A 1 86 ? 5.695 4.393 -6.627 1.00 91.44 86 ILE A C 1
ATOM 676 O O . ILE A 1 86 ? 6.735 4.420 -7.284 1.00 91.44 86 ILE A O 1
ATOM 680 N N . SER A 1 87 ? 5.277 3.289 -6.002 1.00 91.75 87 SER A N 1
ATOM 681 C CA . SER A 1 87 ? 6.020 2.028 -6.028 1.00 91.75 87 SER A CA 1
ATOM 682 C C . SER A 1 87 ? 6.115 1.405 -7.422 1.00 91.75 87 SER A C 1
ATOM 684 O O . SER A 1 87 ? 7.047 0.650 -7.669 1.00 91.75 87 SER A O 1
ATOM 686 N N . ALA A 1 88 ? 5.185 1.699 -8.333 1.00 90.88 88 ALA A N 1
ATOM 687 C CA . ALA A 1 88 ? 5.268 1.282 -9.733 1.00 90.88 88 ALA A CA 1
ATOM 688 C C . ALA A 1 88 ? 6.187 2.208 -10.545 1.00 90.88 88 ALA A C 1
ATOM 690 O O . ALA A 1 88 ? 7.005 1.756 -11.342 1.00 90.88 88 ALA A O 1
ATOM 691 N N . LEU A 1 89 ? 6.078 3.520 -10.328 1.00 93.19 89 LEU A N 1
ATOM 692 C CA . LEU A 1 89 ? 6.821 4.510 -11.103 1.00 93.19 89 LEU A CA 1
ATOM 693 C C . LEU A 1 89 ? 8.323 4.465 -10.814 1.00 93.19 89 LEU A C 1
ATOM 695 O O . LEU A 1 89 ? 9.105 4.492 -11.759 1.00 93.19 89 LEU A O 1
ATOM 699 N N . ILE A 1 90 ? 8.741 4.367 -9.545 1.00 93.19 90 ILE A N 1
ATOM 700 C CA . ILE A 1 90 ? 10.168 4.433 -9.180 1.00 93.19 90 ILE A CA 1
ATOM 701 C C . ILE A 1 90 ? 10.984 3.329 -9.874 1.00 93.19 90 ILE A C 1
ATOM 703 O O . ILE A 1 90 ? 11.947 3.664 -10.566 1.00 93.19 90 ILE A O 1
ATOM 707 N N . PRO A 1 91 ? 10.628 2.033 -9.770 1.00 92.12 91 PRO A N 1
ATOM 708 C CA . PRO A 1 91 ? 11.401 0.979 -10.413 1.00 92.12 91 PRO A CA 1
ATOM 709 C C . PRO A 1 91 ? 11.214 0.983 -11.935 1.00 92.12 91 PRO A C 1
ATOM 711 O O . PRO A 1 91 ? 12.157 0.667 -12.653 1.00 92.12 91 PRO A O 1
ATOM 714 N N . GLY A 1 92 ? 10.043 1.392 -12.443 1.00 91.31 92 GLY A N 1
ATOM 715 C CA . GLY A 1 92 ? 9.809 1.561 -13.882 1.00 91.31 92 GLY A CA 1
ATOM 716 C C . GLY A 1 92 ? 10.759 2.584 -14.508 1.00 91.31 92 GLY A C 1
ATOM 717 O O . GLY A 1 92 ? 11.427 2.293 -15.503 1.00 91.31 92 GLY A O 1
ATOM 718 N N . PHE A 1 93 ? 10.889 3.760 -13.889 1.00 92.19 93 PHE A N 1
ATOM 719 C CA . PHE A 1 93 ? 11.847 4.780 -14.319 1.00 92.19 93 PHE A CA 1
ATOM 720 C C . PHE A 1 93 ? 13.298 4.344 -14.102 1.00 92.19 93 PHE A C 1
ATOM 722 O O . PHE A 1 93 ? 14.128 4.576 -14.978 1.00 92.19 93 PHE A O 1
ATOM 729 N N . LEU A 1 94 ? 13.605 3.677 -12.985 1.00 92.88 94 LEU A N 1
ATOM 730 C CA . LEU A 1 94 ? 14.959 3.209 -12.686 1.00 92.88 94 LEU A CA 1
ATOM 731 C C . LEU A 1 94 ? 15.463 2.204 -13.729 1.00 92.88 94 LEU A C 1
ATOM 733 O O . LEU A 1 94 ? 16.553 2.378 -14.265 1.00 92.88 94 LEU A O 1
ATOM 737 N N . VAL A 1 95 ? 14.670 1.180 -14.052 1.00 91.56 95 VAL A N 1
ATOM 738 C CA . VAL A 1 95 ? 15.051 0.165 -15.047 1.00 91.56 95 VAL A CA 1
ATOM 739 C C . VAL A 1 95 ? 15.196 0.801 -16.430 1.00 91.56 95 VAL A C 1
ATOM 741 O O . VAL A 1 95 ? 16.182 0.558 -17.120 1.00 91.56 95 VAL A O 1
ATOM 744 N N . THR A 1 96 ? 14.277 1.689 -16.810 1.00 90.81 96 THR A N 1
ATOM 745 C CA . THR A 1 96 ? 14.343 2.414 -18.090 1.00 90.81 96 THR A CA 1
ATOM 746 C C . THR A 1 96 ? 15.616 3.258 -18.208 1.00 90.81 96 THR A C 1
ATOM 748 O O . THR A 1 96 ? 16.315 3.198 -19.222 1.00 90.81 96 THR A O 1
ATOM 751 N N . TYR A 1 97 ? 15.977 3.976 -17.141 1.00 90.62 97 TYR A N 1
ATOM 752 C CA . TYR A 1 97 ? 17.207 4.765 -17.088 1.00 90.62 97 TYR A CA 1
ATOM 753 C C . TYR A 1 97 ? 18.465 3.892 -17.217 1.00 90.62 97 TYR A C 1
ATOM 755 O O . TYR A 1 97 ? 19.375 4.241 -17.966 1.00 90.62 97 TYR A O 1
ATOM 763 N N . LEU A 1 98 ? 18.497 2.735 -16.546 1.00 89.94 98 LEU A N 1
ATOM 764 C CA . LEU A 1 98 ? 19.637 1.810 -16.569 1.00 89.94 98 LEU A CA 1
ATOM 765 C C . LEU A 1 98 ? 19.838 1.101 -17.914 1.00 89.94 98 LEU A C 1
ATOM 767 O O . LEU A 1 98 ? 20.953 0.680 -18.205 1.00 89.94 98 LEU A O 1
ATOM 771 N N . THR A 1 99 ? 18.780 0.933 -18.713 1.00 86.31 99 THR A N 1
ATOM 772 C CA . THR A 1 99 ? 18.859 0.105 -19.925 1.00 86.31 99 THR A CA 1
ATOM 773 C C . THR A 1 99 ? 19.431 0.883 -21.108 1.00 86.31 99 THR A C 1
ATOM 775 O O . THR A 1 99 ? 20.333 0.386 -21.768 1.00 86.31 99 THR A O 1
ATOM 778 N N . ASN A 1 100 ? 18.928 2.093 -21.386 1.00 79.12 100 ASN A N 1
ATOM 779 C CA . ASN A 1 100 ? 19.345 2.879 -22.560 1.00 79.12 100 ASN A CA 1
ATOM 780 C C . ASN A 1 100 ? 19.208 4.406 -22.384 1.00 79.12 100 ASN A C 1
ATOM 782 O O . ASN A 1 100 ? 19.389 5.143 -23.352 1.00 79.12 100 ASN A O 1
ATOM 786 N N . GLY A 1 101 ? 18.808 4.905 -21.206 1.00 76.94 101 GLY A N 1
ATOM 787 C CA . GLY A 1 101 ? 18.527 6.331 -20.963 1.00 76.94 101 GLY A CA 1
ATOM 788 C C . GLY A 1 101 ? 17.311 6.912 -21.713 1.00 76.94 101 GLY A C 1
ATOM 789 O O . GLY A 1 101 ? 16.785 7.946 -21.311 1.00 76.94 101 GLY A O 1
ATOM 790 N N . ASN A 1 102 ? 16.827 6.238 -22.759 1.00 84.69 102 ASN A N 1
ATOM 791 C CA . ASN A 1 102 ? 15.609 6.567 -23.494 1.00 84.69 102 ASN A CA 1
ATOM 792 C C . ASN A 1 102 ? 14.381 5.899 -22.866 1.00 84.69 102 ASN A C 1
ATOM 794 O O . ASN A 1 102 ? 14.483 4.824 -22.277 1.00 84.69 102 ASN A O 1
ATOM 798 N N . PHE A 1 103 ? 13.208 6.520 -23.033 1.00 84.62 103 PHE A N 1
ATOM 799 C CA . PHE A 1 103 ? 11.941 5.946 -22.583 1.00 84.62 103 PHE A CA 1
ATOM 800 C C . PHE A 1 103 ? 11.542 4.761 -23.471 1.00 84.62 103 PHE A C 1
ATOM 802 O O . PHE A 1 103 ? 10.871 4.939 -24.487 1.00 84.62 103 PHE A O 1
ATOM 809 N N . ASP A 1 104 ? 11.975 3.559 -23.090 1.00 89.44 104 ASP A N 1
ATOM 810 C CA . ASP A 1 104 ? 11.475 2.305 -23.647 1.00 89.44 104 ASP A CA 1
ATOM 811 C C . ASP A 1 104 ? 10.252 1.817 -22.839 1.00 89.44 104 ASP A C 1
ATOM 813 O O . ASP A 1 104 ? 10.366 1.534 -21.637 1.00 89.44 104 ASP A O 1
ATOM 817 N N . PRO A 1 105 ? 9.066 1.695 -23.468 1.00 89.38 105 PRO A N 1
ATOM 818 C CA . PRO A 1 105 ? 7.877 1.171 -22.805 1.00 89.38 105 PRO A CA 1
ATOM 819 C C . PRO A 1 105 ? 8.070 -0.242 -22.238 1.00 89.38 105 PRO A C 1
ATOM 821 O O . PRO A 1 105 ? 7.471 -0.565 -21.210 1.00 89.38 105 PRO A O 1
ATOM 824 N N . GLY A 1 106 ? 8.904 -1.079 -22.870 1.00 91.12 106 GLY A N 1
ATOM 825 C CA . GLY A 1 106 ? 9.162 -2.451 -22.423 1.00 91.12 106 GLY A CA 1
ATOM 826 C C . GLY A 1 106 ? 9.840 -2.498 -21.054 1.00 91.12 106 GLY A C 1
ATOM 827 O O . GLY A 1 106 ? 9.310 -3.097 -20.111 1.00 91.12 106 GLY A O 1
ATOM 828 N N . SER A 1 107 ? 10.976 -1.810 -20.914 1.00 90.44 107 SER A N 1
ATOM 829 C CA . SER A 1 107 ? 11.701 -1.697 -19.642 1.00 90.44 107 SER A CA 1
ATOM 830 C C . SER A 1 107 ? 10.877 -1.028 -18.539 1.00 90.44 107 SER A C 1
ATOM 832 O O . SER A 1 107 ? 10.950 -1.440 -17.376 1.00 90.44 107 SER A O 1
ATOM 834 N N . PHE A 1 108 ? 10.054 -0.034 -18.893 1.00 92.69 108 PHE A N 1
ATOM 835 C CA . PHE A 1 108 ? 9.190 0.656 -17.936 1.00 92.69 108 PHE A CA 1
ATOM 836 C C . PHE A 1 108 ? 8.114 -0.271 -17.366 1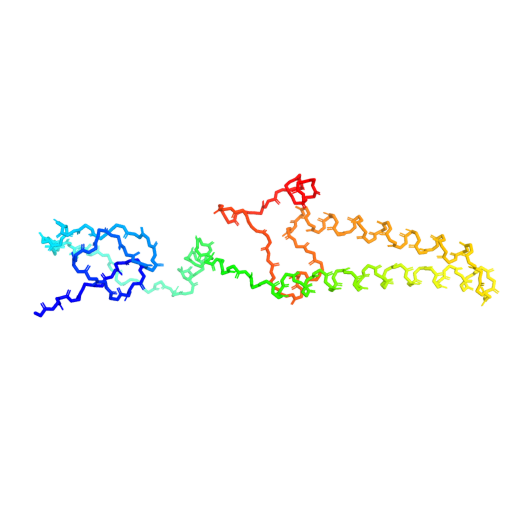.00 92.69 108 PHE A C 1
ATOM 838 O O . PHE A 1 108 ? 7.910 -0.302 -16.151 1.00 92.69 108 PHE A O 1
ATOM 845 N N . LEU A 1 109 ? 7.449 -1.057 -18.218 1.00 93.50 109 LEU A N 1
ATOM 846 C CA . LEU A 1 109 ? 6.439 -2.023 -17.783 1.00 93.50 109 LEU A CA 1
ATOM 847 C C . LEU A 1 109 ? 7.049 -3.150 -16.950 1.00 93.50 109 LEU A C 1
ATOM 849 O O . LEU A 1 109 ? 6.440 -3.567 -15.966 1.00 93.50 109 LEU A O 1
ATOM 853 N N . LEU A 1 110 ? 8.254 -3.611 -17.298 1.00 92.81 110 LEU A N 1
ATOM 854 C CA . LEU A 1 110 ? 8.966 -4.621 -16.519 1.00 92.81 110 LEU A CA 1
ATOM 855 C C . LEU A 1 110 ? 9.295 -4.100 -15.111 1.00 92.81 110 LEU A C 1
ATOM 857 O O . LEU A 1 110 ? 8.916 -4.720 -14.116 1.00 92.81 110 LEU A O 1
ATOM 861 N N . GLY A 1 111 ? 9.943 -2.934 -15.021 1.00 92.56 111 GLY A N 1
ATOM 862 C CA . GLY A 1 111 ? 10.272 -2.310 -13.739 1.00 92.56 111 GLY A CA 1
ATOM 863 C C . GLY A 1 111 ? 9.019 -1.980 -12.927 1.00 92.56 111 GLY A C 1
ATOM 864 O O . GLY A 1 111 ? 8.931 -2.322 -11.748 1.00 92.56 111 GLY A O 1
ATOM 865 N N . GLY A 1 112 ? 8.003 -1.399 -13.566 1.00 93.31 112 GLY A N 1
ATOM 866 C CA . GLY A 1 112 ? 6.734 -1.077 -12.921 1.00 93.31 112 GLY A CA 1
ATOM 867 C C . GLY A 1 112 ? 5.980 -2.308 -12.428 1.00 93.31 112 GLY A C 1
ATOM 868 O O . GLY A 1 112 ? 5.467 -2.299 -11.310 1.00 93.31 112 GLY A O 1
ATOM 869 N N . GLY A 1 113 ? 5.976 -3.394 -13.202 1.00 93.38 113 GLY A N 1
ATOM 870 C CA . GLY A 1 113 ? 5.388 -4.673 -12.808 1.00 93.38 113 GLY A CA 1
ATOM 871 C C . GLY A 1 113 ? 6.053 -5.251 -11.560 1.00 93.38 113 GLY A C 1
ATOM 872 O O . GLY A 1 113 ? 5.361 -5.603 -10.602 1.00 93.38 113 GLY A O 1
ATOM 873 N N . VAL A 1 114 ? 7.389 -5.266 -11.519 1.00 93.69 114 VAL A N 1
ATOM 874 C CA . VAL A 1 114 ? 8.151 -5.686 -10.330 1.00 93.69 114 VAL A CA 1
ATOM 875 C C . VAL A 1 114 ? 7.823 -4.795 -9.126 1.00 93.69 114 VAL A C 1
A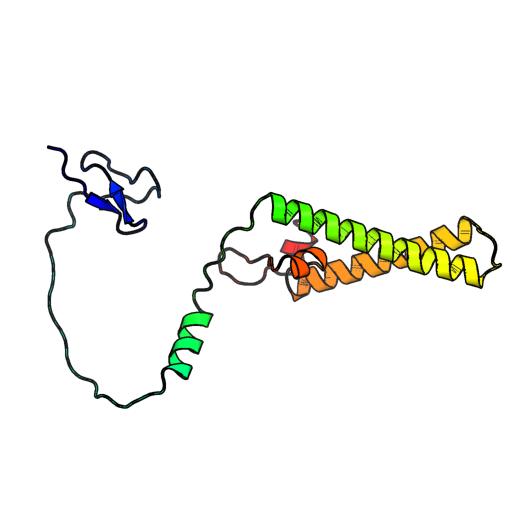TOM 877 O O . VAL A 1 114 ? 7.579 -5.300 -8.027 1.00 93.69 114 VAL A O 1
ATOM 880 N N . GLY A 1 115 ? 7.739 -3.480 -9.337 1.00 93.12 115 GLY A N 1
ATOM 881 C CA . GLY A 1 115 ? 7.376 -2.510 -8.305 1.00 93.12 115 GLY A CA 1
ATOM 882 C C . GLY A 1 115 ? 5.981 -2.729 -7.715 1.00 93.12 115 GLY A C 1
ATOM 883 O O . GLY A 1 115 ? 5.816 -2.703 -6.492 1.00 93.12 115 GLY A O 1
ATOM 884 N N . ILE A 1 116 ? 4.983 -3.003 -8.560 1.00 92.50 116 ILE A N 1
ATOM 885 C CA . ILE A 1 116 ? 3.609 -3.308 -8.131 1.00 92.50 116 ILE A CA 1
ATOM 886 C C . ILE A 1 116 ? 3.572 -4.615 -7.342 1.00 92.50 116 ILE A C 1
ATOM 888 O O . ILE A 1 116 ? 2.994 -4.652 -6.254 1.00 92.50 116 ILE A O 1
ATOM 892 N N . ILE A 1 117 ? 4.194 -5.680 -7.855 1.00 93.75 117 ILE A N 1
ATOM 893 C CA . ILE A 1 117 ? 4.196 -6.995 -7.197 1.00 93.75 117 ILE A CA 1
ATOM 894 C C . ILE A 1 117 ? 4.840 -6.892 -5.811 1.00 93.75 117 ILE A C 1
ATOM 896 O O . ILE A 1 117 ? 4.253 -7.340 -4.823 1.00 93.75 117 ILE A O 1
ATOM 900 N N . SER A 1 118 ? 5.996 -6.231 -5.713 1.00 92.38 118 SER A N 1
ATOM 901 C CA . SER A 1 118 ? 6.679 -6.012 -4.436 1.00 92.38 118 SER A CA 1
ATOM 902 C C . SER A 1 118 ? 5.807 -5.229 -3.447 1.00 92.38 118 SER A C 1
ATOM 904 O O . SER A 1 118 ? 5.725 -5.586 -2.268 1.00 92.38 118 SER A O 1
ATOM 906 N N . PHE A 1 119 ? 5.109 -4.188 -3.911 1.00 91.31 119 PHE A N 1
ATOM 907 C CA . PHE A 1 119 ? 4.209 -3.401 -3.068 1.00 91.31 119 PHE A CA 1
ATOM 908 C C . PHE A 1 119 ? 3.012 -4.205 -2.564 1.00 91.31 119 PHE A C 1
ATOM 910 O O . PHE A 1 119 ? 2.653 -4.113 -1.389 1.00 91.31 119 PHE A O 1
ATOM 917 N N . VAL A 1 120 ? 2.391 -5.007 -3.432 1.00 89.88 120 VAL A N 1
ATOM 918 C CA . VAL A 1 120 ? 1.241 -5.845 -3.069 1.00 89.88 120 VAL A CA 1
ATOM 919 C C . VAL A 1 120 ? 1.637 -6.868 -2.008 1.00 89.88 120 VAL A C 1
ATOM 921 O 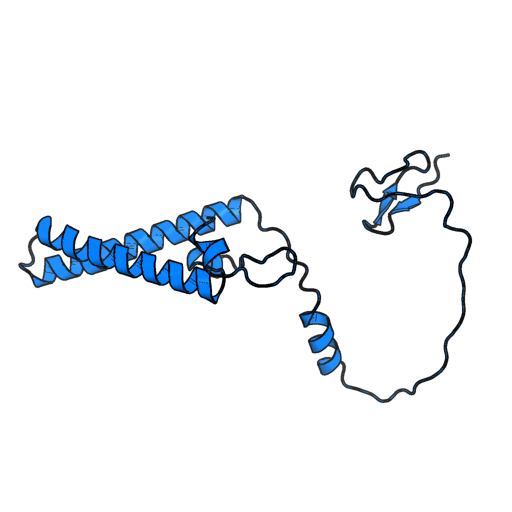O . VAL A 1 120 ? 0.937 -6.997 -1.002 1.00 89.88 120 VAL A O 1
ATOM 924 N N . ILE A 1 121 ? 2.782 -7.534 -2.182 1.00 91.00 121 ILE A N 1
ATOM 925 C CA . ILE A 1 121 ? 3.313 -8.485 -1.197 1.00 91.00 121 ILE A CA 1
ATOM 926 C C . ILE A 1 121 ? 3.563 -7.782 0.143 1.00 91.00 121 ILE A C 1
ATOM 928 O O . ILE A 1 121 ? 3.136 -8.274 1.190 1.00 91.00 121 ILE A O 1
ATOM 932 N N . TYR A 1 122 ? 4.184 -6.600 0.123 1.00 89.06 122 TYR A N 1
ATOM 933 C CA . TYR A 1 122 ? 4.440 -5.822 1.336 1.00 89.06 122 TYR A CA 1
ATOM 934 C C . TYR A 1 122 ? 3.147 -5.391 2.050 1.00 89.06 122 TYR A C 1
ATOM 936 O O . TYR A 1 122 ? 3.029 -5.516 3.272 1.00 89.06 122 TYR A O 1
ATOM 944 N N . GLN A 1 123 ? 2.138 -4.944 1.297 1.00 87.38 123 GLN A N 1
ATOM 945 C CA . GLN A 1 123 ? 0.830 -4.580 1.845 1.00 87.38 123 GLN A CA 1
ATOM 946 C C . GLN A 1 123 ? 0.105 -5.796 2.433 1.00 87.38 123 GLN A C 1
ATOM 948 O O . GLN A 1 123 ? -0.529 -5.669 3.481 1.00 87.38 123 GLN A O 1
ATOM 953 N N . TRP A 1 124 ? 0.215 -6.976 1.814 1.00 86.25 124 TRP A N 1
ATOM 954 C CA . TRP A 1 124 ? -0.319 -8.214 2.386 1.00 86.25 124 TRP A CA 1
ATOM 955 C C . TRP A 1 124 ? 0.380 -8.613 3.678 1.00 86.25 124 TRP A C 1
ATOM 957 O O . TRP A 1 124 ? -0.299 -8.976 4.640 1.00 86.25 124 TRP A O 1
ATOM 967 N N . TYR A 1 125 ? 1.704 -8.492 3.730 1.00 87.31 125 TYR A N 1
ATOM 968 C CA . TYR A 1 125 ? 2.480 -8.759 4.936 1.00 87.31 125 TYR A CA 1
ATOM 969 C C . TYR A 1 125 ? 2.077 -7.838 6.100 1.00 87.31 125 TYR A C 1
ATOM 971 O O . TYR A 1 125 ? 1.761 -8.314 7.190 1.00 87.31 125 TYR A O 1
ATOM 979 N N . LEU A 1 126 ? 2.009 -6.523 5.876 1.00 84.50 126 LEU A N 1
ATOM 980 C CA . LEU A 1 126 ? 1.565 -5.550 6.888 1.00 84.50 126 LEU A CA 1
ATOM 981 C C . LEU A 1 126 ? 0.133 -5.821 7.371 1.00 84.50 126 LEU A C 1
ATOM 983 O O . LEU A 1 126 ? -0.188 -5.702 8.559 1.00 84.50 126 LEU A O 1
ATOM 987 N N . LEU A 1 127 ? -0.738 -6.209 6.444 1.00 82.06 127 LEU A N 1
ATOM 988 C CA . LEU A 1 127 ? -2.137 -6.472 6.731 1.00 82.06 127 LEU A CA 1
ATOM 989 C C . LEU A 1 127 ? -2.337 -7.782 7.510 1.00 82.06 127 LEU A C 1
ATOM 991 O O . LEU A 1 127 ? -3.263 -7.873 8.319 1.00 82.06 127 LEU A O 1
ATOM 995 N N . SER A 1 128 ? -1.461 -8.767 7.315 1.00 77.00 128 SER A N 1
ATOM 996 C CA . SER A 1 128 ? -1.474 -10.031 8.056 1.00 77.00 128 SER A CA 1
ATOM 997 C C . SER A 1 128 ? -0.915 -9.880 9.471 1.00 77.00 128 SER A C 1
ATOM 999 O O . SER A 1 128 ? -1.500 -10.390 10.426 1.00 77.00 128 SER A O 1
ATOM 1001 N N . THR A 1 129 ? 0.178 -9.129 9.606 1.00 75.56 129 THR A N 1
ATOM 1002 C CA . THR A 1 129 ? 0.958 -9.023 10.847 1.00 75.56 129 THR A CA 1
ATOM 1003 C C . THR A 1 129 ? 0.513 -7.900 11.766 1.00 75.56 129 THR A C 1
ATOM 1005 O O . THR A 1 129 ? 0.683 -8.029 12.976 1.00 75.56 129 THR A O 1
ATOM 1008 N N . ILE A 1 130 ? -0.094 -6.827 11.243 1.00 73.69 130 ILE A N 1
ATOM 1009 C CA . ILE A 1 130 ? -0.508 -5.656 12.042 1.00 73.69 130 ILE A CA 1
ATOM 1010 C C . ILE A 1 130 ? -1.987 -5.287 11.803 1.00 73.69 130 ILE A C 1
ATOM 1012 O O . ILE A 1 130 ? -2.560 -4.488 12.546 1.00 73.69 130 ILE A O 1
ATOM 1016 N N . GLY A 1 131 ? -2.656 -5.843 10.783 1.00 69.75 131 GLY A N 1
ATOM 1017 C CA . GLY A 1 131 ? -4.028 -5.437 10.428 1.00 69.75 131 GLY A CA 1
ATOM 1018 C C . GLY A 1 131 ? -4.108 -3.985 9.932 1.00 69.75 131 GLY A C 1
ATOM 1019 O O . GLY A 1 131 ? -5.154 -3.330 10.019 1.00 69.75 131 GLY A O 1
ATOM 1020 N N . GLN A 1 132 ? -2.983 -3.451 9.451 1.00 79.75 132 GLN A N 1
ATOM 1021 C CA . GLN A 1 132 ? -2.829 -2.080 8.976 1.00 79.75 132 GLN A CA 1
ATOM 1022 C C . GLN A 1 132 ? -2.180 -2.078 7.595 1.00 79.75 132 GLN A C 1
ATOM 1024 O O . GLN A 1 132 ? -1.392 -2.949 7.265 1.00 79.75 132 GLN A O 1
ATOM 1029 N N . THR A 1 133 ? -2.527 -1.082 6.788 1.00 83.38 133 THR A N 1
ATOM 1030 C CA . THR A 1 133 ? -1.821 -0.731 5.550 1.00 83.38 133 THR A CA 1
ATOM 1031 C C . THR A 1 133 ? -1.064 0.572 5.781 1.00 83.38 133 THR A C 1
ATOM 1033 O O . THR A 1 133 ? -1.333 1.269 6.768 1.00 83.38 133 THR A O 1
ATOM 1036 N N . ILE A 1 134 ? -0.141 0.931 4.889 1.00 81.25 134 ILE A N 1
ATOM 1037 C CA . ILE A 1 134 ? 0.630 2.179 5.004 1.00 81.2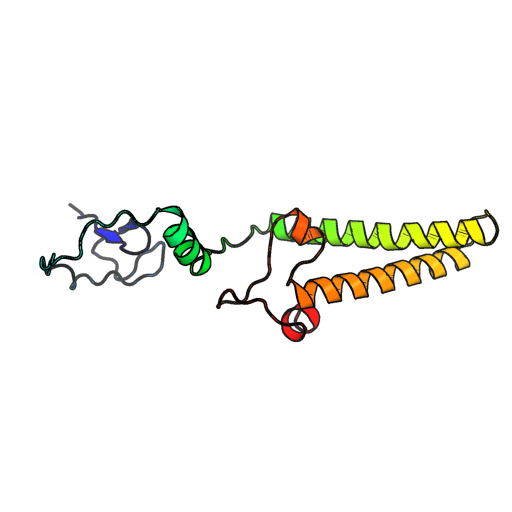5 134 ILE A CA 1
ATOM 1038 C C . ILE A 1 134 ? -0.313 3.384 5.167 1.00 81.25 134 ILE A C 1
ATOM 1040 O O . ILE A 1 134 ? -0.184 4.142 6.129 1.00 81.25 134 ILE A O 1
ATOM 1044 N N . GLY A 1 135 ? -1.337 3.515 4.318 1.00 77.38 135 GLY A N 1
ATOM 1045 C CA . GLY A 1 135 ? -2.307 4.611 4.388 1.00 77.38 135 GLY A CA 1
ATOM 1046 C C . GLY A 1 135 ? -3.122 4.625 5.686 1.00 77.38 135 GLY A C 1
ATOM 1047 O O . GLY A 1 135 ? -3.381 5.686 6.261 1.00 77.38 135 GLY A O 1
ATOM 1048 N N . LYS A 1 136 ? -3.483 3.452 6.219 1.00 79.44 136 LYS A N 1
ATOM 1049 C CA . LYS A 1 136 ? -4.184 3.350 7.514 1.00 79.44 136 LYS A CA 1
ATOM 1050 C C . LYS A 1 136 ? -3.284 3.703 8.695 1.00 79.44 136 LYS A C 1
ATOM 1052 O O . LYS A 1 136 ? -3.779 4.285 9.663 1.00 79.44 136 LYS A O 1
ATOM 1057 N N . LYS A 1 137 ? -1.986 3.398 8.606 1.00 80.38 137 LYS A N 1
ATOM 1058 C CA . LYS A 1 137 ? -0.984 3.759 9.616 1.00 80.38 137 LYS A CA 1
ATOM 1059 C C . LYS A 1 137 ? -0.875 5.278 9.753 1.00 80.38 137 LYS A C 1
ATOM 1061 O O . LYS A 1 137 ? -0.935 5.780 10.873 1.00 80.38 137 LYS A O 1
ATOM 1066 N N . TYR A 1 138 ? -0.841 6.012 8.636 1.00 79.69 138 TYR A N 1
ATOM 1067 C CA . TYR A 1 138 ? -0.851 7.484 8.649 1.00 79.69 138 TYR A CA 1
ATOM 1068 C C . TYR A 1 138 ? -2.106 8.067 9.307 1.00 79.69 138 TYR A C 1
ATOM 1070 O O . TYR A 1 138 ? -2.030 9.049 10.041 1.00 79.69 138 TYR A O 1
ATOM 1078 N N . LEU A 1 139 ? -3.261 7.433 9.108 1.00 79.25 139 LEU A N 1
ATOM 1079 C CA . LEU A 1 139 ? -4.531 7.889 9.681 1.00 79.25 139 LEU A CA 1
ATOM 1080 C C . LEU A 1 139 ? -4.808 7.341 11.090 1.00 79.25 139 LEU A C 1
ATOM 1082 O O . LEU A 1 139 ? -5.884 7.597 11.640 1.00 79.25 139 LEU A O 1
ATOM 1086 N N . LYS A 1 140 ? -3.852 6.605 11.676 1.00 78.25 140 LYS A N 1
ATOM 1087 C CA . LYS A 1 140 ? -3.942 5.963 12.999 1.00 78.25 140 LYS A CA 1
ATOM 1088 C C . LYS A 1 140 ? -5.184 5.069 13.148 1.00 78.25 140 LYS A C 1
ATOM 1090 O O . LYS A 1 140 ? -5.826 5.047 14.195 1.00 78.25 140 LYS A O 1
ATOM 1095 N N . ILE A 1 141 ? -5.535 4.330 12.092 1.00 79.25 141 ILE A N 1
ATOM 1096 C CA . ILE A 1 141 ? -6.679 3.404 12.073 1.00 79.25 141 ILE A CA 1
ATOM 1097 C C . ILE A 1 141 ? -6.154 1.967 12.080 1.00 79.25 141 ILE A C 1
ATOM 1099 O O . ILE A 1 141 ? -5.256 1.629 11.313 1.00 79.25 141 ILE A O 1
ATOM 1103 N N . LYS A 1 142 ? -6.738 1.098 12.911 1.00 76.00 142 LYS A N 1
ATOM 1104 C CA . LYS A 1 142 ? -6.438 -0.342 12.957 1.00 76.00 142 LYS A CA 1
ATOM 1105 C C . LYS A 1 142 ? -7.705 -1.152 12.680 1.00 76.00 142 LYS A C 1
ATOM 1107 O O . LYS A 1 142 ? -8.780 -0.758 13.131 1.00 76.00 142 LYS A O 1
ATOM 1112 N N . ILE A 1 143 ? -7.587 -2.258 11.942 1.00 71.44 143 ILE A N 1
ATOM 1113 C CA . ILE A 1 143 ? -8.654 -3.264 11.869 1.00 71.44 143 ILE A CA 1
ATOM 1114 C C . ILE A 1 143 ? -8.502 -4.181 13.083 1.00 71.44 143 ILE A C 1
ATOM 1116 O O . ILE A 1 143 ? -7.456 -4.797 13.272 1.00 71.44 143 ILE A O 1
ATOM 1120 N N . VAL A 1 144 ? -9.547 -4.246 13.900 1.00 71.44 144 VAL A N 1
ATOM 1121 C CA . VAL A 1 144 ? -9.657 -5.153 15.045 1.00 71.44 144 VAL A CA 1
ATOM 1122 C C . VAL A 1 144 ? -10.961 -5.929 14.928 1.00 71.44 144 VAL A C 1
ATOM 1124 O O . VAL A 1 144 ? -11.937 -5.430 14.358 1.00 71.44 144 VAL A O 1
ATOM 1127 N N . ASN A 1 145 ? -10.967 -7.156 15.433 1.00 68.31 145 ASN A N 1
ATOM 1128 C CA . ASN A 1 145 ? -12.171 -7.967 15.521 1.00 68.31 145 ASN A CA 1
ATOM 1129 C C . ASN A 1 145 ? -13.068 -7.468 16.675 1.00 68.31 145 ASN A C 1
ATOM 1131 O O . ASN A 1 145 ? -12.673 -6.599 17.456 1.00 68.31 145 ASN A O 1
ATOM 1135 N N . ARG A 1 146 ? -14.279 -8.024 16.817 1.00 67.25 146 ARG A N 1
ATOM 1136 C CA . ARG A 1 146 ? -15.212 -7.678 17.912 1.00 67.25 146 ARG A CA 1
ATOM 1137 C C . ARG A 1 146 ? -14.614 -7.904 19.306 1.00 67.25 146 ARG A C 1
ATOM 1139 O O . ARG A 1 146 ? -14.989 -7.206 20.237 1.00 67.25 146 ARG A O 1
ATOM 1146 N N . ASN A 1 147 ? -13.642 -8.808 19.405 1.00 66.44 147 ASN A N 1
ATOM 1147 C CA . ASN A 1 147 ? -12.917 -9.136 20.631 1.00 66.44 147 ASN A CA 1
ATOM 1148 C C . ASN A 1 147 ? -11.676 -8.252 20.847 1.00 66.44 147 ASN A C 1
ATOM 1150 O O . ASN A 1 147 ? -10.799 -8.627 21.613 1.00 66.44 147 ASN A O 1
ATOM 1154 N N . ALA A 1 148 ? -11.545 -7.130 20.123 1.00 61.06 148 ALA A N 1
ATOM 1155 C CA . ALA A 1 148 ? -10.370 -6.247 20.115 1.00 61.06 148 ALA A CA 1
ATOM 1156 C C . ALA A 1 148 ? -9.045 -6.894 19.654 1.00 61.06 148 ALA A C 1
ATOM 1158 O O . ALA A 1 148 ? -8.053 -6.190 19.457 1.00 61.06 148 ALA A O 1
ATOM 1159 N N . GLU A 1 149 ? -9.032 -8.199 19.396 1.00 67.19 149 GLU A N 1
ATOM 1160 C CA . GLU A 1 149 ? -7.898 -8.894 18.807 1.00 67.19 149 GLU A CA 1
ATOM 1161 C C . GLU A 1 149 ? -7.681 -8.535 17.340 1.00 67.19 149 GLU A C 1
ATOM 1163 O O . GLU A 1 149 ? -8.584 -8.135 16.594 1.00 67.19 149 GLU A O 1
ATOM 1168 N N . GLN A 1 150 ? -6.438 -8.707 16.913 1.00 64.44 150 GLN A N 1
ATOM 1169 C CA . GLN A 1 150 ? -6.074 -8.541 15.525 1.00 64.44 150 GLN A CA 1
ATOM 1170 C C . GLN A 1 150 ? -6.598 -9.717 14.700 1.00 64.44 150 GLN A C 1
ATOM 1172 O O . GLN A 1 150 ? -6.310 -10.874 14.986 1.00 64.44 150 GLN A O 1
ATOM 1177 N N . ALA A 1 151 ? -7.355 -9.416 13.648 1.00 65.00 151 ALA A N 1
ATOM 1178 C CA . ALA A 1 151 ? -7.796 -10.435 12.708 1.00 65.00 151 ALA A CA 1
ATOM 1179 C C . ALA A 1 151 ? -6.586 -11.017 11.950 1.00 65.00 151 ALA A C 1
ATOM 1181 O O . ALA A 1 151 ? -5.681 -10.275 11.566 1.00 65.00 151 ALA A O 1
ATOM 1182 N N . GLY A 1 152 ? -6.562 -12.339 11.762 1.00 67.75 152 GLY A N 1
ATOM 1183 C CA . GLY A 1 152 ? -5.473 -13.040 11.077 1.00 67.75 152 GLY A CA 1
ATOM 1184 C C . GLY A 1 152 ? -5.438 -12.802 9.561 1.00 67.75 152 GLY A C 1
ATOM 1185 O O . GLY A 1 152 ? -6.334 -12.176 8.988 1.00 67.75 152 GLY A O 1
ATOM 1186 N N . PHE A 1 153 ? -4.410 -13.355 8.904 1.00 70.06 153 PHE A N 1
ATOM 1187 C CA . PHE A 1 153 ? -4.177 -13.245 7.455 1.00 70.06 153 PHE A CA 1
ATOM 1188 C C . PHE A 1 153 ? -5.438 -13.518 6.631 1.00 70.06 153 PHE A C 1
ATOM 1190 O O . PHE A 1 153 ? -5.846 -12.672 5.847 1.00 70.06 153 PHE A O 1
ATOM 1197 N N . PHE A 1 154 ? -6.103 -14.653 6.856 1.00 67.00 154 PHE A N 1
ATOM 1198 C CA . PHE A 1 154 ? -7.241 -15.081 6.041 1.00 67.00 154 PHE A CA 1
ATOM 1199 C C . PHE A 1 154 ? -8.403 -14.075 6.059 1.00 67.00 154 PHE A C 1
ATOM 1201 O O . PHE A 1 154 ? -8.945 -13.722 5.015 1.00 67.00 154 PHE A O 1
ATOM 1208 N N . VAL A 1 155 ? -8.737 -13.538 7.234 1.00 67.94 155 VAL A N 1
ATOM 1209 C CA . VAL A 1 155 ? -9.837 -12.575 7.385 1.00 67.94 155 VAL A CA 1
ATOM 1210 C C . VAL A 1 155 ? -9.491 -11.230 6.751 1.00 67.94 155 VAL A C 1
ATOM 1212 O O . VAL A 1 155 ? -10.335 -10.629 6.094 1.00 67.94 155 VAL A O 1
ATOM 1215 N N . ASN A 1 156 ? -8.255 -10.754 6.907 1.00 67.81 156 ASN A N 1
ATOM 1216 C CA . ASN A 1 156 ? -7.888 -9.439 6.381 1.00 67.81 156 ASN A CA 1
ATOM 1217 C C . ASN A 1 156 ? -7.534 -9.449 4.887 1.00 67.81 156 ASN A C 1
ATOM 1219 O O . ASN A 1 156 ? -7.636 -8.410 4.233 1.00 67.81 156 ASN A O 1
ATOM 1223 N N . VAL A 1 157 ? -7.063 -10.585 4.366 1.00 69.31 157 VAL A N 1
ATOM 1224 C CA . VAL A 1 157 ? -6.525 -10.714 3.005 1.00 69.31 157 VAL A CA 1
ATOM 1225 C C . VAL A 1 157 ? -7.498 -11.410 2.064 1.00 69.31 157 VAL A C 1
ATOM 1227 O O . VAL A 1 157 ? -7.743 -10.885 0.981 1.00 69.31 157 VAL A O 1
ATOM 1230 N N . VAL A 1 158 ? -8.043 -12.561 2.461 1.00 67.06 158 VAL A N 1
ATOM 1231 C CA . VAL A 1 158 ? -8.858 -13.416 1.581 1.00 67.06 158 VAL A CA 1
ATOM 1232 C C . VAL A 1 158 ? -10.325 -12.989 1.597 1.00 67.06 158 VAL A C 1
ATOM 1234 O O . VAL A 1 158 ? -10.956 -12.927 0.550 1.00 67.06 158 VAL A O 1
ATOM 1237 N N . LEU A 1 159 ? -10.856 -12.633 2.769 1.00 62.66 159 LEU A N 1
ATOM 1238 C CA . LEU A 1 159 ? -12.257 -12.221 2.967 1.00 62.66 159 LEU A CA 1
ATOM 1239 C C . LEU A 1 159 ? -12.484 -10.704 2.804 1.00 62.66 159 LEU A C 1
ATOM 1241 O O . LEU A 1 159 ? -13.427 -10.153 3.373 1.00 62.66 159 LEU A O 1
ATOM 1245 N N . ARG A 1 160 ? -11.583 -10.021 2.092 1.00 62.47 160 ARG A N 1
ATOM 1246 C CA . ARG A 1 160 ? -11.530 -8.557 2.018 1.00 62.47 160 ARG A CA 1
ATOM 1247 C C . ARG A 1 160 ? -12.753 -7.913 1.364 1.00 62.47 160 ARG A C 1
ATOM 1249 O O . ARG A 1 160 ? -13.155 -8.377 0.279 1.00 62.47 160 ARG A O 1
#

Foldseek 3Di:
DFDWDADPPPRDTDTLPDQADPPPRHGPPNPPPDDDDDDDDDDDDDDCDDPVPVCVVVCVQDPPDDDDDPVLVVQLVVVLVVQLQVLLQPQLVVQCCVPPNDDDVVSSNVRSVVSNVVSVVVQLVCCQPFVDGPSCVVSVHHDADPNRHRDHSCVRPVVD

Sequence (160 aa):
MQENIFCKKCGKPGVKTDKFCKFCGEEINSDSINAIPNENSQNLNEDIVPDTEVKSFVDNNTRKYILASRMKRLFARLLDGAFGLISALIPGFLVTYLTNGNFDPGSFLLGGGVGIISFVIYQWYLLSTIGQTIGKKYLKIKIVNRNAEQAGFFVNVVLR

Secondary structure (DSSP, 8-state):
--PEEEPTTT--EEETT-SB-TTT--B--TT-------------------HHHHHHHHHHH----PPPPHHHHHHHHHHHHHHHHHHHHHHHHHHHHHHHSS--HHHHHHHHHHHHHHHHHHHHHHHHHTS--HHHHHTT-----TTSSPP-HIIIII--

Radius of gyration: 27.47 Å; chains: 1; bounding box: 65×32×79 Å

pLDDT: mean 71.52, std 17.4, range [33.62, 93.75]